Protein AF-A0A3C1IKU6-F1 (afdb_monomer_lite)

Structure (mmCIF, N/CA/C/O backbone):
data_AF-A0A3C1IKU6-F1
#
_entry.id   AF-A0A3C1IKU6-F1
#
loop_
_atom_site.group_PDB
_atom_site.id
_atom_site.type_symbol
_atom_site.label_atom_id
_atom_site.label_alt_id
_atom_site.label_comp_id
_atom_site.label_asym_id
_atom_site.label_entity_id
_atom_site.label_seq_id
_atom_site.pdbx_PDB_ins_code
_atom_site.Cartn_x
_atom_site.Cartn_y
_atom_site.Cartn_z
_atom_site.occupancy
_atom_site.B_iso_or_equiv
_atom_site.auth_seq_id
_atom_site.auth_comp_id
_atom_site.auth_asym_id
_atom_site.auth_atom_id
_atom_site.pdbx_PDB_model_num
ATOM 1 N N . MET A 1 1 ? -1.443 -47.682 -48.961 1.00 47.03 1 MET A N 1
ATOM 2 C CA . MET A 1 1 ? -2.136 -46.898 -47.909 1.00 47.03 1 MET A CA 1
ATOM 3 C C . MET A 1 1 ? -1.168 -46.362 -46.837 1.00 47.03 1 MET A C 1
ATOM 5 O O . MET A 1 1 ? -1.515 -46.346 -45.668 1.00 47.03 1 MET A O 1
ATOM 9 N N . ILE A 1 2 ? 0.042 -45.909 -47.203 1.00 47.69 2 ILE A N 1
ATOM 10 C CA . ILE A 1 2 ? 1.082 -45.496 -46.227 1.00 47.69 2 ILE A CA 1
ATOM 11 C C . ILE A 1 2 ? 1.336 -43.972 -46.282 1.00 47.69 2 ILE A C 1
ATOM 13 O O . ILE A 1 2 ? 1.577 -43.341 -45.258 1.00 47.69 2 ILE A O 1
ATOM 17 N N . PHE A 1 3 ? 1.159 -43.342 -47.450 1.00 42.34 3 PHE A N 1
ATOM 18 C CA . PHE A 1 3 ? 1.421 -41.908 -47.652 1.00 42.34 3 PHE A CA 1
ATOM 19 C C . PHE A 1 3 ? 0.377 -40.960 -47.031 1.00 42.34 3 PHE A C 1
ATOM 21 O O . PHE A 1 3 ? 0.705 -39.834 -46.670 1.00 42.34 3 PHE A O 1
ATOM 28 N N . THR A 1 4 ? -0.869 -41.402 -46.843 1.00 45.47 4 THR A N 1
ATOM 29 C CA . THR A 1 4 ? -1.921 -40.589 -46.202 1.00 45.47 4 THR A CA 1
ATOM 30 C C . THR A 1 4 ? -1.790 -40.540 -44.678 1.00 45.47 4 THR A C 1
ATOM 32 O O . THR A 1 4 ? -2.243 -39.579 -44.059 1.00 45.47 4 THR A O 1
ATOM 35 N N . PHE A 1 5 ? -1.148 -41.545 -44.074 1.00 48.03 5 PHE A N 1
ATOM 36 C CA . PHE A 1 5 ? -0.971 -41.649 -42.624 1.00 48.03 5 PHE A CA 1
ATOM 37 C C . PHE A 1 5 ? 0.144 -40.714 -42.130 1.00 48.03 5 PHE A C 1
ATOM 39 O O . PHE A 1 5 ? -0.047 -39.982 -41.164 1.00 48.03 5 PHE A O 1
ATOM 46 N N . SER A 1 6 ? 1.264 -40.649 -42.862 1.00 53.12 6 SER A N 1
ATOM 47 C CA . SER A 1 6 ? 2.382 -39.737 -42.568 1.00 53.12 6 SER A CA 1
ATOM 48 C C . SER A 1 6 ? 1.963 -38.260 -42.642 1.00 53.12 6 SER A C 1
ATOM 50 O O . SER A 1 6 ? 2.263 -37.491 -41.731 1.00 53.12 6 SER A O 1
ATOM 52 N N . ASN A 1 7 ? 1.172 -37.880 -43.653 1.00 55.62 7 ASN A N 1
ATOM 53 C CA . ASN A 1 7 ? 0.698 -36.502 -43.816 1.00 55.62 7 ASN A CA 1
ATOM 54 C C . ASN A 1 7 ? -0.250 -36.059 -42.680 1.00 55.62 7 ASN A C 1
ATOM 56 O O . ASN A 1 7 ? -0.134 -34.949 -42.165 1.00 55.62 7 ASN A O 1
ATOM 60 N N . ARG A 1 8 ? -1.139 -36.952 -42.213 1.00 56.47 8 ARG A N 1
ATOM 61 C CA . ARG A 1 8 ? -2.039 -36.671 -41.078 1.00 56.47 8 ARG A CA 1
ATOM 62 C C . ARG A 1 8 ? -1.312 -36.598 -39.734 1.00 56.47 8 ARG A C 1
ATOM 64 O O . ARG A 1 8 ? -1.703 -35.793 -38.891 1.00 56.47 8 ARG A O 1
ATOM 71 N N . ILE A 1 9 ? -0.257 -37.391 -39.531 1.00 59.34 9 ILE A N 1
ATOM 72 C CA . ILE A 1 9 ? 0.571 -37.326 -38.315 1.00 59.34 9 ILE A CA 1
ATOM 73 C C . ILE A 1 9 ? 1.353 -36.006 -38.281 1.00 59.34 9 ILE A C 1
ATOM 75 O O . ILE A 1 9 ? 1.332 -35.323 -37.261 1.00 59.34 9 ILE A O 1
ATOM 79 N N . HIS A 1 10 ? 1.952 -35.584 -39.401 1.00 59.56 10 HIS A N 1
ATOM 80 C CA . HIS A 1 10 ? 2.637 -34.290 -39.490 1.00 59.56 10 HIS A CA 1
ATOM 81 C C . HIS A 1 10 ? 1.696 -33.103 -39.248 1.00 59.56 10 HIS A C 1
ATOM 83 O O . HIS A 1 10 ? 2.042 -32.211 -38.476 1.00 59.56 10 HIS A O 1
ATOM 89 N N . GLN A 1 11 ? 0.493 -33.113 -39.835 1.00 61.34 11 GLN A N 1
ATOM 90 C CA . GLN A 1 11 ? -0.507 -32.065 -39.599 1.00 61.34 11 GLN A CA 1
ATOM 91 C C . GLN A 1 11 ? -0.963 -32.014 -38.133 1.00 61.34 11 GLN A C 1
ATOM 93 O O . GLN A 1 11 ? -1.036 -30.931 -37.562 1.00 61.34 11 GLN A O 1
ATOM 98 N N . SER A 1 12 ? -1.202 -33.170 -37.505 1.00 64.56 12 SER A N 1
ATOM 99 C CA . SER A 1 12 ? -1.638 -33.246 -36.101 1.00 64.56 12 SER A CA 1
ATOM 100 C C . SER A 1 12 ? -0.556 -32.755 -35.132 1.00 64.56 12 SER A C 1
ATOM 102 O O . SER A 1 12 ? -0.852 -32.021 -34.189 1.00 64.56 12 SER A O 1
ATOM 104 N N . VAL A 1 13 ? 0.711 -33.106 -35.386 1.00 69.94 13 VAL A N 1
ATOM 105 C CA . VAL A 1 13 ? 1.856 -32.649 -34.580 1.00 69.94 13 VAL A CA 1
ATOM 106 C C . VAL A 1 13 ? 2.042 -31.137 -34.701 1.00 69.94 13 VAL A C 1
ATOM 108 O O . VAL A 1 13 ? 2.228 -30.481 -33.681 1.00 69.94 13 VAL A O 1
ATOM 111 N N . LEU A 1 14 ? 1.922 -30.577 -35.912 1.00 65.44 14 LEU A N 1
ATOM 112 C CA . LEU A 1 14 ? 1.983 -29.131 -36.168 1.00 65.44 14 LEU A CA 1
ATOM 113 C C . LEU A 1 14 ? 0.875 -28.353 -35.449 1.00 65.44 14 LEU A C 1
ATOM 115 O O . LEU A 1 14 ? 1.126 -27.282 -34.902 1.00 65.44 14 LEU A O 1
ATOM 119 N N . THR A 1 15 ? -0.350 -28.885 -35.422 1.00 68.62 15 THR A N 1
ATOM 120 C CA . THR A 1 15 ? -1.457 -28.229 -34.711 1.00 68.62 15 THR A CA 1
ATOM 121 C C . THR A 1 15 ? -1.279 -28.267 -33.196 1.00 68.62 15 THR A C 1
ATOM 123 O O . THR A 1 15 ? -1.596 -27.292 -32.518 1.00 68.62 15 THR A O 1
ATOM 126 N N . LEU A 1 16 ? -0.739 -29.364 -32.656 1.00 68.56 16 LEU A N 1
ATOM 127 C CA . LEU A 1 16 ? -0.584 -29.543 -31.214 1.00 68.56 16 LEU A CA 1
ATOM 128 C C . LEU A 1 16 ? 0.549 -28.671 -30.653 1.00 68.56 16 LEU A C 1
ATOM 130 O O . LEU A 1 16 ? 0.390 -28.068 -29.594 1.00 68.56 16 LEU A O 1
ATOM 134 N N . THR A 1 17 ? 1.661 -28.542 -31.385 1.00 73.56 17 THR A N 1
ATOM 135 C CA . THR A 1 17 ? 2.755 -27.625 -31.026 1.00 73.56 17 THR A CA 1
ATOM 136 C C . THR A 1 17 ? 2.334 -26.163 -31.125 1.00 73.56 17 THR A C 1
ATOM 138 O O . THR A 1 17 ? 2.640 -25.391 -30.219 1.00 73.56 17 THR A O 1
ATOM 141 N N . ALA A 1 18 ? 1.576 -25.782 -32.158 1.00 71.19 18 ALA A N 1
ATOM 142 C CA . ALA A 1 18 ? 1.043 -24.425 -32.278 1.00 71.19 18 ALA A CA 1
ATOM 143 C C . ALA A 1 18 ? 0.100 -24.065 -31.115 1.00 71.19 18 ALA A C 1
ATOM 145 O O . ALA A 1 18 ? 0.191 -22.967 -30.565 1.00 71.19 18 ALA A O 1
ATOM 146 N N . PHE A 1 19 ? -0.761 -24.998 -30.696 1.00 72.75 19 PHE A N 1
ATOM 147 C CA . PHE A 1 19 ? -1.675 -24.794 -29.571 1.00 72.75 19 PHE A CA 1
ATOM 148 C C . PHE A 1 19 ? -0.927 -24.663 -28.234 1.00 72.75 19 PHE A C 1
ATOM 150 O O . PHE A 1 19 ? -1.197 -23.745 -27.461 1.00 72.75 19 PHE A O 1
ATOM 157 N N . LEU A 1 20 ? 0.077 -25.517 -27.996 1.00 69.75 20 LEU A N 1
ATOM 158 C CA . LEU A 1 20 ? 0.958 -25.434 -26.825 1.00 69.75 20 LEU A CA 1
ATOM 159 C C . LEU A 1 20 ? 1.701 -24.091 -26.753 1.00 69.75 20 LEU A C 1
ATOM 161 O O . LEU A 1 20 ? 1.698 -23.445 -25.706 1.00 69.75 20 LEU A O 1
ATOM 165 N N . CYS A 1 21 ? 2.269 -23.615 -27.863 1.00 69.94 21 CYS A N 1
ATOM 166 C CA . CYS A 1 21 ? 2.915 -22.302 -27.904 1.00 69.94 21 CYS A CA 1
ATOM 167 C C . CYS A 1 21 ? 1.933 -21.158 -27.621 1.00 69.94 21 CYS A C 1
ATOM 169 O O . CYS A 1 21 ? 2.279 -20.241 -26.881 1.00 69.94 21 CYS A O 1
ATOM 171 N N . PHE A 1 22 ? 0.704 -21.220 -28.143 1.00 64.69 22 PHE A N 1
ATOM 172 C CA . PHE A 1 22 ? -0.303 -20.181 -27.907 1.00 64.69 22 PHE A CA 1
ATOM 173 C C . PHE A 1 22 ? -0.692 -20.077 -26.425 1.00 64.69 22 PHE A C 1
ATOM 175 O O . PHE A 1 22 ? -0.832 -18.975 -25.899 1.00 64.69 22 PHE A O 1
ATOM 182 N N . THR A 1 23 ? -0.788 -21.211 -25.722 1.00 65.06 23 THR A N 1
ATOM 183 C CA . THR A 1 23 ? -1.074 -21.216 -24.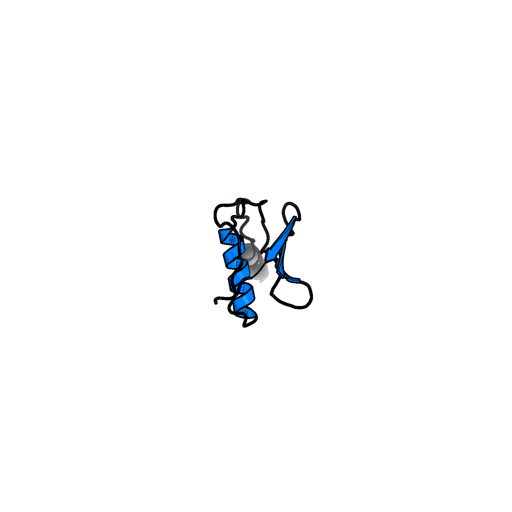277 1.00 65.06 23 THR A CA 1
ATOM 184 C C . THR A 1 23 ? 0.069 -20.657 -23.428 1.00 65.06 23 THR A C 1
ATOM 186 O O . THR A 1 23 ? -0.193 -20.021 -22.415 1.00 65.06 23 THR A O 1
ATOM 189 N N . LEU A 1 24 ? 1.328 -20.826 -23.846 1.00 61.31 24 LEU A N 1
ATOM 190 C CA . LEU A 1 24 ? 2.490 -20.332 -23.097 1.00 61.31 24 LEU A CA 1
ATOM 191 C C . LEU A 1 24 ? 2.667 -18.809 -23.199 1.00 61.31 24 LEU A C 1
ATOM 193 O O . LEU A 1 24 ? 3.154 -18.189 -22.258 1.00 61.31 24 LEU A O 1
ATOM 197 N N . ILE A 1 25 ? 2.242 -18.191 -24.305 1.00 60.81 25 ILE A N 1
ATOM 198 C CA . ILE A 1 25 ? 2.363 -16.735 -24.509 1.00 60.81 25 ILE A CA 1
ATOM 199 C C . ILE A 1 25 ? 1.359 -15.957 -23.637 1.00 60.81 25 ILE A C 1
ATOM 201 O O . ILE A 1 25 ? 1.605 -14.805 -23.295 1.00 60.81 25 ILE A O 1
ATOM 205 N N . ALA A 1 26 ? 0.254 -16.579 -23.212 1.00 60.50 26 ALA A N 1
ATOM 206 C CA . ALA A 1 26 ? -0.763 -15.917 -22.389 1.00 60.50 26 ALA A CA 1
ATOM 207 C C . ALA A 1 26 ? -0.302 -15.598 -20.950 1.00 60.50 26 ALA A C 1
ATOM 209 O O . ALA A 1 26 ? -0.947 -14.798 -20.277 1.00 60.50 26 ALA A O 1
ATOM 210 N N . PHE A 1 27 ? 0.803 -16.192 -20.484 1.00 59.19 27 PHE A N 1
ATOM 211 C CA . PHE A 1 27 ? 1.321 -16.022 -19.118 1.00 59.19 27 PHE A CA 1
ATOM 212 C C . PHE A 1 27 ? 2.574 -15.144 -19.043 1.00 59.19 27 PHE A C 1
ATOM 214 O O . PHE A 1 27 ? 3.302 -15.197 -18.053 1.00 59.19 27 PHE A O 1
ATOM 221 N N . THR A 1 28 ? 2.875 -14.351 -20.074 1.00 59.19 28 THR A N 1
ATOM 222 C CA . THR A 1 28 ? 3.975 -13.389 -19.966 1.00 59.19 28 THR A CA 1
ATOM 223 C C . THR A 1 28 ? 3.571 -12.278 -19.000 1.00 59.19 28 THR A C 1
ATOM 225 O O . THR A 1 28 ? 2.777 -11.402 -19.358 1.00 59.19 28 THR A O 1
ATOM 228 N N . ASP A 1 29 ? 4.116 -12.321 -17.784 1.00 60.06 29 ASP A N 1
ATOM 229 C CA . ASP A 1 29 ? 4.070 -11.207 -16.842 1.00 60.06 29 ASP A CA 1
ATOM 230 C C . ASP A 1 29 ? 4.549 -9.934 -17.551 1.00 60.06 29 ASP A C 1
ATOM 232 O O . ASP A 1 29 ? 5.600 -9.911 -18.201 1.00 60.06 29 ASP A O 1
ATOM 236 N N . GLN A 1 30 ? 3.737 -8.880 -17.486 1.00 60.66 30 GLN A N 1
ATOM 237 C CA . GLN A 1 30 ? 4.085 -7.588 -18.060 1.00 60.66 30 GLN A CA 1
ATOM 238 C C . GLN A 1 30 ? 5.297 -7.056 -17.292 1.00 60.66 30 GLN A C 1
ATOM 240 O O . GLN A 1 30 ? 5.171 -6.629 -16.146 1.00 60.66 30 GLN A O 1
ATOM 245 N N . VAL A 1 31 ? 6.478 -7.071 -17.917 1.00 58.03 31 VAL A N 1
ATOM 246 C CA . VAL A 1 31 ? 7.663 -6.394 -17.380 1.00 58.03 31 VAL A CA 1
ATOM 247 C C . VAL A 1 31 ? 7.408 -4.891 -17.472 1.00 58.03 31 VAL A C 1
ATOM 249 O O . VAL A 1 31 ? 7.748 -4.234 -18.455 1.00 58.03 31 VAL A O 1
ATOM 252 N N . HIS A 1 32 ? 6.741 -4.339 -16.461 1.00 59.22 32 HIS A N 1
ATOM 253 C CA . HIS A 1 32 ? 6.638 -2.901 -16.298 1.00 59.22 32 HIS A CA 1
ATOM 254 C C . HIS A 1 32 ? 8.017 -2.355 -15.945 1.00 59.22 32 HIS A C 1
ATOM 256 O O . HIS A 1 32 ? 8.685 -2.838 -15.034 1.00 59.22 32 HIS A O 1
ATOM 262 N N . ALA A 1 33 ? 8.452 -1.328 -16.676 1.00 61.00 33 ALA A N 1
ATOM 263 C CA . ALA A 1 33 ? 9.633 -0.575 -16.298 1.00 61.00 33 ALA A CA 1
ATOM 264 C C . ALA A 1 33 ? 9.444 -0.060 -14.863 1.00 61.00 33 ALA A C 1
ATOM 266 O O . ALA A 1 33 ? 8.491 0.673 -14.597 1.00 61.00 33 ALA A O 1
ATOM 267 N N . SER A 1 34 ? 10.357 -0.461 -13.974 1.00 66.75 34 SER A N 1
ATOM 268 C CA . SER A 1 34 ? 10.458 -0.094 -12.558 1.00 66.75 34 SER A CA 1
ATOM 269 C C . SER A 1 34 ? 10.264 1.418 -12.343 1.00 66.75 34 SER A C 1
ATOM 271 O O . SER A 1 34 ? 11.224 2.199 -12.319 1.00 66.75 34 SER A O 1
ATOM 273 N N . ARG A 1 35 ? 9.014 1.872 -12.192 1.00 79.81 35 ARG A N 1
ATOM 274 C CA . ARG A 1 35 ? 8.693 3.266 -11.871 1.00 79.81 35 ARG A CA 1
ATOM 275 C C . ARG A 1 35 ? 8.921 3.479 -10.379 1.00 79.81 35 ARG A C 1
ATOM 277 O O . ARG A 1 35 ? 8.572 2.636 -9.559 1.00 79.81 35 ARG A O 1
ATOM 284 N N . ALA A 1 36 ? 9.468 4.637 -10.012 1.00 84.81 36 ALA A N 1
ATOM 285 C CA . ALA A 1 36 ? 9.524 5.034 -8.610 1.00 84.81 36 ALA A CA 1
ATOM 286 C C . ALA A 1 36 ? 8.109 5.042 -8.002 1.00 84.81 36 ALA A C 1
ATOM 288 O O . ALA A 1 36 ? 7.201 5.673 -8.553 1.00 84.81 36 ALA A O 1
ATOM 289 N N . ILE A 1 37 ? 7.951 4.369 -6.863 1.00 94.12 37 ILE A N 1
ATOM 290 C CA . ILE A 1 37 ? 6.704 4.334 -6.099 1.00 94.12 37 ILE A CA 1
ATOM 291 C C . ILE A 1 37 ? 6.515 5.679 -5.395 1.00 94.12 37 ILE A C 1
ATOM 293 O O . ILE A 1 37 ? 7.450 6.237 -4.814 1.00 94.12 37 ILE A O 1
ATOM 297 N N . THR A 1 38 ? 5.308 6.226 -5.453 1.00 96.56 38 THR A N 1
ATOM 298 C CA . THR A 1 38 ? 4.944 7.471 -4.769 1.00 96.56 38 THR A CA 1
ATOM 299 C C . THR A 1 38 ? 4.208 7.195 -3.464 1.00 96.56 38 THR A C 1
ATOM 301 O O . THR A 1 38 ? 3.659 6.116 -3.249 1.00 96.56 38 THR A O 1
ATOM 304 N N . GLY A 1 39 ? 4.156 8.188 -2.578 1.00 97.25 39 GLY A N 1
ATOM 305 C CA . GLY A 1 39 ? 3.341 8.101 -1.371 1.00 97.25 39 GLY A CA 1
ATOM 306 C C . GLY A 1 39 ? 1.857 7.898 -1.676 1.00 97.25 39 GLY A C 1
ATOM 307 O O . GLY A 1 39 ? 1.175 7.278 -0.873 1.00 97.25 39 GLY A O 1
ATOM 308 N N . ALA A 1 40 ? 1.370 8.367 -2.830 1.00 97.31 40 ALA A N 1
ATOM 309 C CA . ALA A 1 40 ? 0.001 8.125 -3.279 1.00 97.31 40 ALA A CA 1
ATOM 310 C C . ALA A 1 40 ? -0.225 6.651 -3.652 1.00 97.31 40 ALA A C 1
ATOM 312 O O . ALA A 1 40 ? -1.222 6.070 -3.238 1.00 97.31 40 ALA A O 1
ATOM 313 N N . ASP A 1 41 ? 0.730 6.026 -4.349 1.00 96.62 41 ASP A N 1
ATOM 314 C CA . ASP A 1 41 ? 0.669 4.594 -4.679 1.00 96.62 41 ASP A CA 1
ATOM 315 C C . ASP A 1 41 ? 0.610 3.743 -3.396 1.00 96.62 41 ASP A C 1
ATOM 317 O O . ASP A 1 41 ? -0.230 2.855 -3.261 1.00 96.62 41 ASP A O 1
ATOM 321 N N . ILE A 1 42 ? 1.454 4.076 -2.410 1.00 97.50 42 ILE A N 1
ATOM 322 C CA . ILE A 1 42 ? 1.456 3.422 -1.092 1.00 97.50 42 ILE A CA 1
ATOM 323 C C . ILE A 1 42 ? 0.147 3.684 -0.345 1.00 97.50 42 ILE A C 1
ATOM 325 O O . ILE A 1 42 ? -0.394 2.772 0.277 1.00 97.50 42 ILE A O 1
ATOM 329 N N . ALA A 1 43 ? -0.363 4.919 -0.386 1.00 97.81 43 ALA A N 1
ATOM 330 C CA . ALA A 1 43 ? -1.603 5.271 0.291 1.00 97.81 43 ALA A CA 1
ATOM 331 C C . ALA A 1 43 ? -2.781 4.447 -0.230 1.00 97.81 43 ALA A C 1
ATOM 333 O O . ALA A 1 43 ? -3.520 3.878 0.569 1.00 97.81 43 ALA A O 1
ATOM 334 N N . ASN A 1 44 ? -2.896 4.327 -1.552 1.00 97.38 44 ASN A N 1
ATOM 335 C CA . ASN A 1 44 ? -3.945 3.552 -2.202 1.00 97.38 44 ASN A CA 1
ATOM 336 C C . ASN A 1 44 ? -3.865 2.066 -1.833 1.00 97.38 44 ASN A C 1
ATOM 338 O O . ASN A 1 44 ? -4.884 1.477 -1.493 1.00 97.38 44 ASN A O 1
ATOM 342 N N . ALA A 1 45 ? -2.663 1.477 -1.837 1.00 97.69 45 ALA A N 1
ATOM 343 C CA . ALA A 1 45 ? -2.475 0.078 -1.448 1.00 97.69 45 ALA A CA 1
ATOM 344 C C . ALA A 1 45 ? -2.881 -0.179 0.015 1.00 97.69 45 ALA A C 1
ATOM 346 O O . ALA A 1 45 ? -3.517 -1.189 0.320 1.00 97.69 45 ALA A O 1
ATOM 347 N N . ILE A 1 46 ? -2.547 0.747 0.922 1.00 97.75 46 ILE A N 1
ATOM 348 C CA . ILE A 1 46 ? -2.948 0.653 2.330 1.00 97.75 46 ILE A CA 1
ATOM 349 C C . ILE A 1 46 ? -4.467 0.775 2.467 1.00 97.75 46 ILE A C 1
ATOM 351 O O . ILE A 1 46 ? -5.056 -0.085 3.107 1.00 97.75 46 ILE A O 1
ATOM 355 N N . VAL A 1 47 ? -5.097 1.794 1.870 1.00 97.69 47 VAL A N 1
ATOM 356 C CA . VAL A 1 47 ? -6.559 1.992 1.948 1.00 97.69 47 VAL A CA 1
ATOM 357 C C . VAL A 1 47 ? -7.295 0.769 1.413 1.00 97.69 47 VAL A C 1
ATOM 359 O O . VAL A 1 47 ? -8.137 0.223 2.108 1.00 97.69 47 VAL A O 1
ATOM 362 N N . GLN A 1 48 ? -6.897 0.260 0.245 1.00 97.81 48 GLN A N 1
ATOM 363 C CA . GLN A 1 48 ? -7.506 -0.938 -0.328 1.00 97.81 48 GLN A CA 1
ATOM 364 C C . GLN A 1 48 ? -7.391 -2.154 0.601 1.00 97.81 48 GLN A C 1
ATOM 366 O O . GLN A 1 48 ? -8.330 -2.936 0.704 1.00 97.81 48 GLN A O 1
ATOM 371 N N . THR A 1 49 ? -6.253 -2.322 1.280 1.00 97.94 49 THR A N 1
ATOM 372 C CA . THR A 1 49 ? -6.080 -3.419 2.243 1.00 97.94 49 THR A CA 1
ATOM 373 C C . THR A 1 49 ? -6.962 -3.218 3.475 1.00 97.94 49 THR A C 1
ATOM 375 O O . THR A 1 49 ? -7.596 -4.163 3.922 1.00 97.94 49 THR A O 1
ATOM 378 N N . LEU A 1 50 ? -7.027 -1.998 4.011 1.00 96.69 50 LEU A N 1
ATOM 379 C CA . LEU A 1 50 ? -7.851 -1.679 5.178 1.00 96.69 50 LEU A CA 1
ATOM 380 C C . LEU A 1 50 ? -9.344 -1.885 4.889 1.00 96.69 50 LEU A C 1
ATOM 382 O O . LEU A 1 50 ? -10.024 -2.524 5.686 1.00 96.69 50 LEU A O 1
ATOM 386 N N . ASP A 1 51 ? -9.822 -1.463 3.718 1.00 96.75 51 ASP A N 1
AT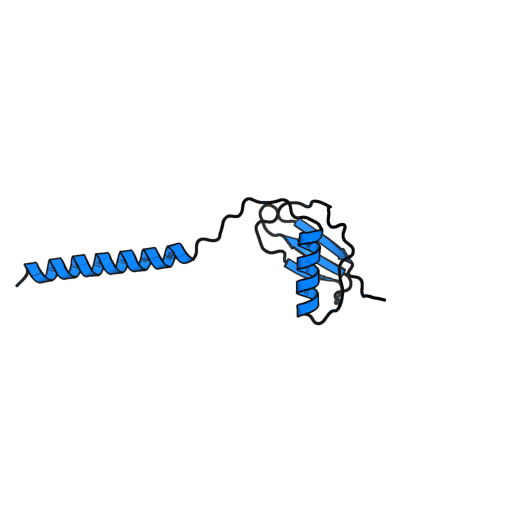OM 387 C CA . ASP A 1 51 ? -11.211 -1.668 3.294 1.00 96.75 51 ASP A CA 1
ATOM 388 C C . ASP A 1 51 ? -11.572 -3.163 3.225 1.00 96.75 51 ASP A C 1
ATOM 390 O O . ASP A 1 51 ? -12.649 -3.569 3.664 1.00 96.75 51 ASP A O 1
ATOM 394 N N . LEU A 1 52 ? -10.662 -4.005 2.712 1.00 97.25 52 LEU A N 1
ATOM 395 C CA . LEU A 1 52 ? -10.848 -5.463 2.661 1.00 97.25 52 LEU A CA 1
ATOM 396 C C . LEU A 1 52 ? -10.917 -6.102 4.055 1.00 97.25 52 LEU A C 1
ATOM 398 O O . LEU A 1 52 ? -11.573 -7.127 4.230 1.00 97.25 52 LEU A O 1
ATOM 402 N N . GLU A 1 53 ? -10.263 -5.488 5.034 1.00 96.81 53 GLU A N 1
ATOM 403 C CA . GLU A 1 53 ? -10.219 -5.926 6.431 1.00 96.81 53 GLU A CA 1
ATOM 404 C C . GLU A 1 53 ? -11.345 -5.301 7.276 1.00 96.81 53 GLU A C 1
ATOM 406 O O . GLU A 1 53 ? -11.454 -5.577 8.470 1.00 96.81 53 GLU A O 1
ATOM 411 N N . GLY A 1 54 ? -12.213 -4.483 6.665 1.00 96.50 54 GLY A N 1
ATOM 412 C CA . GLY A 1 54 ? -13.325 -3.810 7.341 1.00 96.50 54 GLY A CA 1
ATOM 413 C C . GLY A 1 54 ? -12.905 -2.609 8.194 1.00 96.50 54 GLY A C 1
ATOM 414 O O . GLY A 1 54 ? -13.635 -2.220 9.105 1.00 96.50 54 GLY A O 1
ATOM 415 N N . GLU A 1 55 ? -11.736 -2.030 7.922 1.00 95.12 55 GLU A N 1
ATOM 416 C CA . GLU A 1 55 ? -11.185 -0.880 8.634 1.00 95.12 55 GLU A CA 1
ATOM 417 C C . GLU A 1 55 ? -11.390 0.411 7.832 1.00 95.12 55 GLU A C 1
ATOM 419 O O . GLU A 1 55 ? -10.759 0.628 6.801 1.00 95.12 55 GLU A O 1
ATOM 424 N N . GLU A 1 56 ? -12.208 1.331 8.343 1.00 94.25 56 GLU A N 1
ATOM 425 C CA . GLU A 1 56 ? -12.402 2.659 7.742 1.00 94.25 56 GLU A CA 1
ATOM 426 C C . GLU A 1 56 ? -11.275 3.625 8.155 1.00 94.25 56 GLU A C 1
ATOM 428 O O . GLU A 1 56 ? -11.459 4.536 8.966 1.00 94.25 56 GLU A O 1
ATOM 433 N N . ALA A 1 57 ? -10.067 3.409 7.632 1.00 94.06 57 ALA A N 1
ATOM 434 C CA . ALA A 1 57 ? -8.898 4.223 7.955 1.00 94.06 57 ALA A CA 1
ATOM 435 C C . ALA A 1 57 ? -8.005 4.505 6.742 1.00 94.06 57 ALA A C 1
ATOM 437 O O . ALA A 1 57 ? -8.027 3.814 5.729 1.00 94.06 57 ALA A O 1
ATOM 438 N N . GLY A 1 58 ? -7.169 5.538 6.865 1.00 94.00 58 GLY A N 1
ATOM 439 C CA . GLY A 1 58 ? -6.204 5.922 5.837 1.00 94.00 58 GLY A CA 1
ATOM 440 C C . GLY A 1 58 ? -4.814 6.200 6.411 1.00 94.00 58 GLY A C 1
ATOM 441 O O . GLY A 1 58 ? -4.671 6.558 7.581 1.00 94.00 58 GLY A O 1
ATOM 442 N N . PRO A 1 59 ? -3.741 6.054 5.621 1.00 95.81 59 PRO A N 1
ATOM 443 C CA . PRO A 1 59 ? -2.395 6.347 6.088 1.00 95.81 59 PRO A CA 1
ATOM 444 C C . PRO A 1 59 ? -2.106 7.848 6.120 1.00 95.81 59 PRO A C 1
ATOM 446 O O . PRO A 1 59 ? -2.473 8.596 5.216 1.00 95.81 59 PRO A O 1
ATOM 449 N N . LYS A 1 60 ? -1.301 8.282 7.095 1.00 91.38 60 LYS A N 1
ATOM 450 C CA . LYS A 1 60 ? -0.676 9.613 7.059 1.00 91.38 60 LYS A CA 1
ATOM 451 C C . LYS A 1 60 ? 0.666 9.552 6.331 1.00 91.38 60 LYS A C 1
ATOM 453 O O . LYS A 1 60 ? 1.715 9.362 6.948 1.00 91.38 60 LYS A O 1
ATOM 458 N N . ILE A 1 61 ? 0.633 9.728 5.013 1.00 94.69 61 ILE A N 1
ATOM 459 C CA . ILE A 1 61 ? 1.810 9.711 4.136 1.00 94.69 61 ILE A CA 1
ATOM 460 C C . ILE A 1 61 ? 1.737 10.854 3.116 1.00 94.69 61 ILE A C 1
ATOM 462 O O . ILE A 1 61 ? 0.668 11.198 2.621 1.00 94.69 61 ILE A O 1
ATOM 466 N N . LEU A 1 62 ? 2.877 11.478 2.811 1.00 96.44 62 LEU A N 1
ATOM 467 C CA . LEU A 1 62 ? 2.932 12.551 1.817 1.00 96.44 62 LEU A CA 1
ATOM 468 C C . LEU A 1 62 ? 2.858 11.959 0.405 1.00 96.44 62 LEU A C 1
ATOM 470 O O . LEU A 1 62 ? 3.807 11.308 -0.029 1.00 96.44 62 LEU A O 1
ATOM 474 N N . GLY A 1 63 ? 1.775 12.237 -0.325 1.00 96.62 63 GLY A N 1
ATOM 475 C CA . GLY A 1 63 ? 1.510 11.638 -1.639 1.00 96.62 63 GLY A CA 1
ATOM 476 C C . GLY A 1 63 ? 2.614 11.852 -2.683 1.00 96.62 63 GLY A C 1
ATOM 477 O O . GLY A 1 63 ? 2.912 10.958 -3.469 1.00 96.62 63 GLY A O 1
ATOM 478 N N . THR A 1 64 ? 3.281 13.007 -2.655 1.00 96.44 64 THR A N 1
ATOM 479 C CA . THR A 1 64 ? 4.337 13.376 -3.615 1.00 96.44 64 THR A CA 1
ATOM 480 C C . THR A 1 64 ? 5.715 12.812 -3.274 1.00 96.44 64 THR A C 1
ATOM 482 O O . THR A 1 64 ? 6.638 12.909 -4.089 1.00 96.44 64 THR A O 1
ATOM 485 N N . LYS A 1 65 ? 5.889 12.223 -2.083 1.00 96.12 65 LYS A N 1
ATOM 486 C CA . LYS A 1 65 ? 7.164 11.625 -1.688 1.00 96.12 65 LYS A CA 1
ATOM 487 C C . LYS A 1 65 ? 7.455 10.417 -2.571 1.00 96.12 65 LYS A C 1
ATOM 489 O O . LYS A 1 65 ? 6.599 9.557 -2.746 1.00 96.12 65 LYS A O 1
ATOM 494 N N . LYS A 1 66 ? 8.672 10.351 -3.106 1.00 95.31 66 LYS A N 1
ATOM 495 C CA . LYS A 1 66 ? 9.158 9.197 -3.866 1.00 95.31 66 LYS A CA 1
ATOM 496 C C . LYS A 1 66 ? 9.840 8.201 -2.934 1.00 95.31 66 LYS A C 1
ATOM 498 O O . LYS A 1 66 ? 10.542 8.597 -2.001 1.00 95.31 66 LYS A O 1
ATOM 503 N N . TYR A 1 67 ? 9.636 6.927 -3.220 1.00 94.44 67 TYR A N 1
ATOM 504 C CA . TYR A 1 67 ? 10.234 5.781 -2.555 1.00 94.44 67 TYR A CA 1
ATOM 505 C C . TYR A 1 67 ? 11.050 4.969 -3.561 1.00 94.44 67 TYR A C 1
ATOM 507 O O . TYR A 1 67 ? 11.069 5.272 -4.759 1.00 94.44 67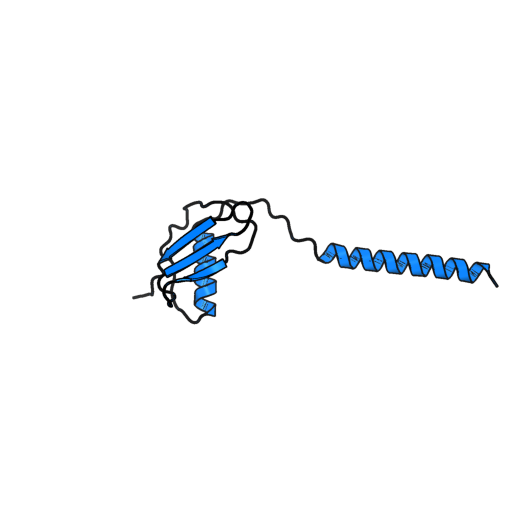 TYR A O 1
ATOM 515 N N . PHE A 1 68 ? 11.750 3.953 -3.058 1.00 93.75 68 PHE A N 1
ATOM 516 C CA . PHE A 1 68 ? 12.424 2.993 -3.919 1.00 93.75 68 PHE A CA 1
ATOM 517 C C . PHE A 1 68 ? 11.412 2.340 -4.871 1.00 93.75 68 PHE A C 1
ATOM 519 O O . PHE A 1 68 ? 10.243 2.178 -4.504 1.00 93.75 68 PHE A O 1
ATOM 526 N N . PRO A 1 69 ? 11.829 1.996 -6.097 1.00 93.50 69 PRO A N 1
ATOM 527 C CA . PRO A 1 69 ? 10.957 1.277 -7.009 1.00 93.50 69 PRO A CA 1
ATOM 528 C C . PRO A 1 69 ? 10.492 -0.064 -6.436 1.00 93.50 69 PRO A C 1
ATOM 530 O O . PRO A 1 69 ? 11.125 -0.620 -5.531 1.00 93.50 69 PRO A O 1
ATOM 533 N N . CYS A 1 70 ? 9.379 -0.563 -6.964 1.00 92.81 70 CYS A N 1
ATOM 534 C CA . CYS A 1 70 ? 8.852 -1.872 -6.623 1.00 92.81 70 CYS A CA 1
ATOM 535 C C . CYS A 1 70 ? 8.252 -2.531 -7.862 1.00 92.81 70 CYS A C 1
ATOM 537 O O . CYS A 1 70 ? 7.330 -1.978 -8.460 1.00 92.81 70 CYS A O 1
ATOM 539 N N . ASP A 1 71 ? 8.776 -3.703 -8.209 1.00 91.44 71 ASP A N 1
ATOM 540 C CA . ASP A 1 71 ? 8.382 -4.466 -9.402 1.00 91.44 71 ASP A CA 1
ATOM 541 C C . ASP A 1 71 ? 7.399 -5.594 -9.063 1.00 91.44 71 ASP A C 1
ATOM 543 O O . ASP A 1 71 ? 6.906 -6.293 -9.942 1.00 91.44 71 ASP A O 1
ATOM 547 N N . ALA A 1 72 ? 7.117 -5.774 -7.774 1.00 90.31 72 ALA A N 1
ATOM 548 C CA . ALA A 1 72 ? 6.127 -6.703 -7.256 1.00 90.31 72 ALA A CA 1
ATOM 549 C C . ALA A 1 72 ? 4.969 -5.929 -6.600 1.00 90.31 72 ALA A C 1
ATOM 551 O O . ALA A 1 72 ? 5.135 -4.763 -6.232 1.00 90.31 72 ALA A O 1
ATOM 552 N N . PRO A 1 73 ? 3.799 -6.558 -6.401 1.00 92.81 73 PRO A N 1
ATOM 553 C CA . PRO A 1 73 ? 2.751 -5.985 -5.567 1.00 92.81 73 PRO A CA 1
ATOM 554 C C . PRO A 1 73 ? 3.273 -5.646 -4.163 1.00 92.81 73 PRO A C 1
ATOM 556 O O . PRO A 1 73 ? 4.055 -6.403 -3.582 1.00 92.81 73 PRO A O 1
ATOM 559 N N . LEU A 1 74 ? 2.834 -4.509 -3.613 1.00 96.50 74 LEU A N 1
ATOM 560 C CA . LEU A 1 74 ? 3.155 -4.138 -2.236 1.00 96.50 74 LEU A CA 1
ATOM 561 C C . LEU A 1 74 ? 2.423 -5.073 -1.274 1.00 96.50 74 LEU A C 1
ATOM 563 O O . LEU A 1 74 ? 1.208 -5.230 -1.358 1.00 96.50 74 LEU A O 1
ATOM 567 N N . GLU A 1 75 ? 3.155 -5.648 -0.329 1.00 97.50 75 GLU A N 1
ATOM 568 C CA . GLU A 1 75 ? 2.571 -6.437 0.750 1.00 97.50 75 GLU A CA 1
ATOM 569 C C . GLU A 1 75 ? 2.295 -5.516 1.946 1.00 97.50 75 GLU A C 1
ATOM 571 O O . GLU A 1 75 ? 3.198 -4.834 2.442 1.00 97.50 75 GLU A O 1
ATOM 576 N N . ILE A 1 76 ? 1.041 -5.489 2.402 1.00 97.88 76 ILE A N 1
ATOM 577 C CA . ILE A 1 76 ? 0.574 -4.646 3.505 1.00 97.88 76 ILE A CA 1
ATOM 578 C C . ILE A 1 76 ? 0.205 -5.546 4.684 1.00 97.88 76 ILE A C 1
ATOM 580 O O . ILE A 1 76 ? -0.671 -6.397 4.573 1.00 97.88 76 ILE A O 1
A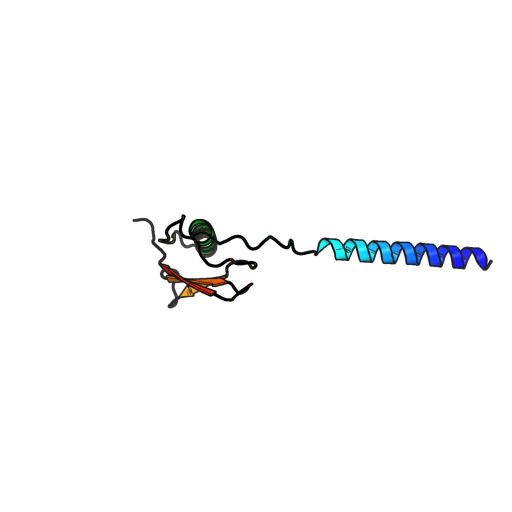TOM 584 N N . LEU A 1 77 ? 0.880 -5.363 5.818 1.00 97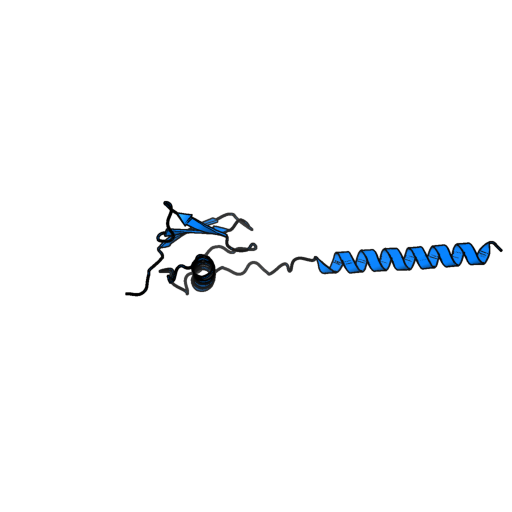.88 77 LEU A N 1
ATOM 585 C CA . LEU A 1 77 ? 0.701 -6.196 7.009 1.00 97.88 77 LEU A CA 1
ATOM 586 C C . LEU A 1 77 ? 0.402 -5.340 8.243 1.00 97.88 77 LEU A C 1
ATOM 588 O O . LEU A 1 77 ? 1.034 -4.288 8.416 1.00 97.88 77 LEU A O 1
ATOM 592 N N . PRO A 1 78 ? -0.468 -5.799 9.158 1.00 97.50 78 PRO A N 1
ATOM 593 C CA . PRO A 1 78 ? -0.665 -5.130 10.431 1.00 97.50 78 PRO A CA 1
ATOM 594 C C . PRO A 1 78 ? 0.573 -5.293 11.318 1.00 97.50 78 PRO A C 1
ATOM 596 O O . PRO A 1 78 ? 1.346 -6.251 11.217 1.00 97.50 78 PRO A O 1
ATOM 599 N N . MET A 1 79 ? 0.762 -4.355 12.239 1.00 97.12 79 MET A N 1
ATOM 600 C CA . MET A 1 79 ? 1.784 -4.438 13.276 1.00 97.12 79 MET A CA 1
ATOM 601 C C . MET A 1 79 ? 1.144 -4.382 14.657 1.00 97.12 79 MET A C 1
ATOM 603 O O . MET A 1 79 ? 0.159 -3.688 14.888 1.00 97.12 79 MET A O 1
ATOM 607 N N . PHE A 1 80 ? 1.751 -5.091 15.611 1.00 94.44 80 PHE A N 1
ATOM 608 C CA . PHE A 1 80 ? 1.321 -5.077 17.014 1.00 94.44 80 PHE A CA 1
ATOM 609 C C . PHE A 1 80 ? -0.135 -5.539 17.222 1.00 94.44 80 PHE A C 1
ATOM 611 O O . PHE A 1 80 ? -0.818 -5.047 18.114 1.00 94.44 80 PHE A O 1
ATOM 618 N N . GLY A 1 81 ? -0.617 -6.464 16.384 1.00 94.31 81 GLY A N 1
ATOM 619 C CA . GLY A 1 81 ? -1.961 -7.041 16.505 1.00 94.31 81 GLY A CA 1
ATOM 620 C C . GLY A 1 81 ? -3.107 -6.089 16.149 1.00 94.31 81 GLY A C 1
ATOM 621 O O . GLY A 1 81 ? -4.239 -6.354 16.531 1.00 94.31 81 GLY A O 1
ATOM 622 N N . SER A 1 82 ? -2.834 -4.975 15.459 1.00 94.94 82 SER A N 1
ATOM 623 C CA . SER A 1 82 ? -3.870 -4.046 14.989 1.00 94.94 82 SER A CA 1
ATOM 624 C C . SER A 1 82 ? -3.465 -3.354 13.687 1.00 94.94 82 SER A C 1
ATOM 626 O O . SER A 1 82 ? -2.288 -3.320 13.326 1.00 94.94 82 SER A O 1
ATOM 628 N N . TRP A 1 83 ? -4.427 -2.711 13.029 1.00 96.25 83 TRP A N 1
ATOM 629 C CA . TRP A 1 83 ? -4.208 -1.933 11.806 1.00 96.25 83 TRP A CA 1
ATOM 630 C C . TRP A 1 83 ? -3.729 -0.492 12.048 1.00 96.25 83 TRP A C 1
ATOM 632 O O . TRP A 1 83 ? -3.463 0.255 11.110 1.00 96.25 83 TRP A O 1
ATOM 642 N N . LYS A 1 84 ? -3.521 -0.088 13.312 1.00 95.12 84 LYS A N 1
ATOM 643 C CA . LYS A 1 84 ? -3.055 1.270 13.673 1.00 95.12 84 LYS A CA 1
ATOM 644 C C . LYS A 1 84 ? -1.671 1.598 13.118 1.00 95.12 84 LYS A C 1
ATOM 646 O O . LYS A 1 84 ? -1.320 2.762 12.916 1.00 95.12 84 LYS A O 1
ATOM 651 N N . THR A 1 85 ? -0.846 0.576 12.933 1.00 96.75 85 THR A N 1
ATOM 652 C CA . THR A 1 85 ? 0.464 0.678 12.297 1.00 96.75 85 THR A CA 1
ATOM 653 C C . THR A 1 85 ? 0.561 -0.424 11.264 1.00 96.75 85 THR A C 1
ATOM 655 O O . THR A 1 85 ? 0.379 -1.590 11.599 1.00 96.75 85 THR A O 1
ATOM 658 N N . VAL A 1 86 ? 0.876 -0.050 10.031 1.00 97.62 86 VAL A N 1
ATOM 659 C CA . VAL A 1 86 ? 1.024 -0.981 8.919 1.00 97.62 86 VAL A CA 1
ATOM 660 C C . VAL A 1 86 ? 2.472 -1.028 8.466 1.00 97.62 86 VAL A C 1
ATOM 662 O O . VAL A 1 86 ? 3.185 -0.017 8.446 1.00 97.62 86 VAL A O 1
ATOM 665 N N . ARG A 1 87 ? 2.918 -2.225 8.106 1.00 98.31 87 ARG A N 1
ATOM 666 C CA . ARG A 1 87 ? 4.175 -2.453 7.410 1.00 98.31 87 ARG A CA 1
ATOM 667 C C . ARG A 1 87 ? 3.871 -2.630 5.932 1.00 98.31 87 ARG A C 1
ATOM 669 O O . ARG A 1 87 ? 3.087 -3.496 5.571 1.00 98.31 87 ARG A O 1
ATOM 676 N N . VAL A 1 88 ? 4.536 -1.835 5.109 1.00 98.06 88 VAL A N 1
ATOM 677 C CA . VAL A 1 88 ? 4.547 -1.961 3.655 1.00 98.06 88 VAL A CA 1
ATOM 678 C C . VAL A 1 88 ? 5.861 -2.607 3.254 1.00 98.06 88 VAL A C 1
ATOM 680 O O . VAL A 1 88 ? 6.923 -2.058 3.558 1.00 98.06 88 VAL A O 1
ATOM 683 N N . ASN A 1 89 ? 5.794 -3.752 2.590 1.00 97.62 89 ASN A N 1
ATOM 684 C CA . ASN A 1 89 ? 6.951 -4.467 2.076 1.00 97.62 89 ASN A CA 1
ATOM 685 C C . ASN A 1 89 ? 6.940 -4.467 0.551 1.00 97.62 89 ASN A C 1
ATOM 687 O O . ASN A 1 89 ? 5.898 -4.571 -0.093 1.00 97.62 89 ASN A O 1
ATOM 691 N N . CYS A 1 90 ? 8.139 -4.422 -0.009 1.00 95.88 90 CYS A N 1
ATOM 692 C CA . CYS A 1 90 ? 8.397 -4.736 -1.397 1.00 95.88 90 CYS A CA 1
ATOM 693 C C . CYS A 1 90 ? 9.539 -5.749 -1.469 1.00 95.88 90 CYS A C 1
ATOM 695 O O . CYS A 1 90 ? 10.535 -5.600 -0.758 1.00 95.88 90 CYS A O 1
ATOM 697 N N . VAL A 1 91 ? 9.408 -6.765 -2.325 1.00 95.56 91 VAL A N 1
ATOM 698 C CA . VAL A 1 91 ? 10.376 -7.873 -2.438 1.00 95.56 91 VAL A CA 1
ATOM 699 C C . VAL A 1 91 ? 11.314 -7.766 -3.644 1.00 95.56 91 VAL A C 1
ATOM 701 O O . VAL A 1 91 ? 12.311 -8.477 -3.694 1.00 95.56 91 VAL A O 1
ATOM 704 N N . SER A 1 92 ? 11.019 -6.891 -4.608 1.00 91.88 92 SER A N 1
ATOM 705 C CA . SER A 1 92 ? 11.743 -6.774 -5.882 1.00 91.88 92 SER A CA 1
ATOM 706 C C . SER A 1 92 ? 11.687 -5.331 -6.401 1.00 91.88 92 SER A C 1
ATOM 708 O O . SER A 1 92 ? 10.637 -4.710 -6.253 1.00 91.88 92 SER A O 1
ATOM 710 N N . PRO A 1 93 ? 12.744 -4.770 -7.017 1.00 89.75 93 PRO A N 1
ATOM 711 C CA . PRO A 1 93 ? 14.008 -5.424 -7.381 1.00 89.75 93 PRO A CA 1
ATOM 712 C C . PRO A 1 93 ? 15.010 -5.504 -6.224 1.00 89.75 93 PRO A C 1
ATOM 714 O O . PRO A 1 93 ? 15.824 -6.420 -6.161 1.00 89.75 93 PRO A O 1
ATOM 717 N N . ILE A 1 94 ? 14.936 -4.562 -5.283 1.00 91.19 94 ILE A N 1
ATOM 718 C CA . ILE A 1 94 ? 15.716 -4.565 -4.044 1.00 91.19 94 ILE A CA 1
ATOM 719 C C . ILE A 1 94 ? 14.713 -4.560 -2.893 1.00 91.19 94 ILE A C 1
ATOM 721 O O . ILE A 1 94 ? 13.918 -3.622 -2.818 1.00 91.19 94 ILE A O 1
ATOM 725 N N . PRO A 1 95 ? 14.734 -5.557 -1.993 1.00 94.56 95 PRO A N 1
ATOM 726 C CA . PRO A 1 95 ? 13.786 -5.614 -0.895 1.00 94.56 95 PRO A CA 1
ATOM 727 C C . PRO A 1 95 ? 13.850 -4.377 0.002 1.00 94.56 95 PRO A C 1
ATOM 729 O O . PRO A 1 95 ? 14.924 -3.972 0.457 1.00 94.56 95 PRO A O 1
ATOM 732 N N . TRP A 1 96 ? 12.691 -3.805 0.312 1.00 96.25 96 TRP A N 1
ATOM 733 C CA . TRP A 1 96 ? 12.575 -2.687 1.242 1.00 96.25 96 TRP A CA 1
ATOM 734 C C . TRP A 1 96 ? 11.295 -2.771 2.069 1.00 96.25 96 TRP A C 1
ATOM 736 O O . TRP A 1 96 ? 10.332 -3.450 1.716 1.00 96.25 96 TRP A O 1
ATOM 746 N N . LYS A 1 97 ? 11.304 -2.068 3.206 1.00 97.50 97 LYS A N 1
ATOM 747 C CA . LYS A 1 97 ? 10.160 -1.968 4.115 1.00 97.50 97 LYS A CA 1
ATOM 748 C C . LYS A 1 97 ? 9.931 -0.533 4.564 1.00 97.50 97 LYS A C 1
ATOM 750 O O . LYS A 1 97 ? 10.884 0.209 4.804 1.00 97.50 97 LYS A O 1
ATOM 755 N N . LEU A 1 98 ? 8.668 -0.172 4.735 1.00 97.50 98 LEU A N 1
ATOM 756 C CA . LEU A 1 98 ? 8.225 1.114 5.250 1.00 97.50 98 LEU A CA 1
ATOM 757 C C . LEU A 1 98 ? 7.177 0.887 6.339 1.00 97.50 98 LEU A C 1
ATOM 759 O O . LEU A 1 98 ? 6.273 0.077 6.179 1.00 97.50 98 LEU A O 1
ATOM 763 N N . ILE A 1 99 ? 7.289 1.614 7.446 1.00 97.69 99 ILE A N 1
ATOM 764 C CA . ILE A 1 99 ? 6.286 1.596 8.513 1.00 97.69 99 ILE A CA 1
ATOM 765 C C . ILE A 1 99 ? 5.462 2.875 8.403 1.00 97.69 99 ILE A C 1
ATOM 767 O O . ILE A 1 99 ? 6.024 3.971 8.368 1.00 97.69 99 ILE A O 1
ATOM 771 N N . VAL A 1 100 ? 4.140 2.732 8.357 1.00 97.12 100 VAL A N 1
ATOM 772 C CA . VAL A 1 100 ? 3.194 3.843 8.216 1.00 97.12 100 VAL A CA 1
ATOM 773 C C . VAL A 1 100 ? 2.130 3.742 9.305 1.00 97.12 100 VAL A C 1
ATOM 775 O O . VAL A 1 100 ? 1.702 2.651 9.672 1.00 97.12 100 VAL A O 1
ATOM 778 N N . ARG A 1 101 ? 1.710 4.883 9.858 1.00 96.50 101 ARG A N 1
ATOM 779 C CA . ARG A 1 101 ? 0.585 4.933 10.801 1.00 96.50 101 ARG A CA 1
ATOM 780 C C . ARG A 1 101 ? -0.717 5.162 10.046 1.00 96.50 101 ARG A C 1
ATOM 782 O O . ARG A 1 101 ? -0.785 6.086 9.231 1.00 96.50 101 ARG A O 1
ATOM 789 N N . ALA A 1 102 ? -1.723 4.359 10.368 1.00 94.31 102 ALA A N 1
ATOM 790 C CA . ALA A 1 102 ? -3.095 4.600 9.954 1.00 94.31 102 ALA A CA 1
ATOM 791 C C . ALA A 1 102 ? -3.745 5.642 10.875 1.00 94.31 102 ALA A C 1
ATOM 793 O O . ALA A 1 102 ? -3.364 5.801 12.041 1.00 94.31 102 ALA A O 1
ATOM 794 N N . GLN A 1 103 ? -4.702 6.378 10.331 1.00 92.81 103 GLN A N 1
ATOM 795 C CA . GLN A 1 103 ? -5.519 7.358 11.025 1.00 92.81 103 GLN A CA 1
ATOM 796 C C . GLN A 1 103 ? -6.977 7.108 10.662 1.00 92.81 103 GLN A C 1
ATOM 798 O O . GLN A 1 103 ? -7.299 6.938 9.487 1.00 92.81 103 GLN A O 1
ATOM 803 N N . TRP A 1 104 ? -7.833 7.098 11.678 1.00 90.94 104 TRP A N 1
ATOM 804 C CA . TRP A 1 104 ? -9.276 7.035 11.493 1.00 90.94 104 TRP A CA 1
ATOM 805 C C . TRP A 1 104 ? -9.826 8.450 11.320 1.00 90.94 104 TRP A C 1
ATOM 807 O O . TRP A 1 104 ? -9.238 9.399 11.862 1.00 90.94 104 TRP A O 1
ATOM 817 N N . PRO A 1 105 ? -10.925 8.602 10.566 1.00 84.50 105 PRO A N 1
ATOM 818 C CA . PRO A 1 105 ? -11.689 9.835 10.579 1.00 84.50 105 PR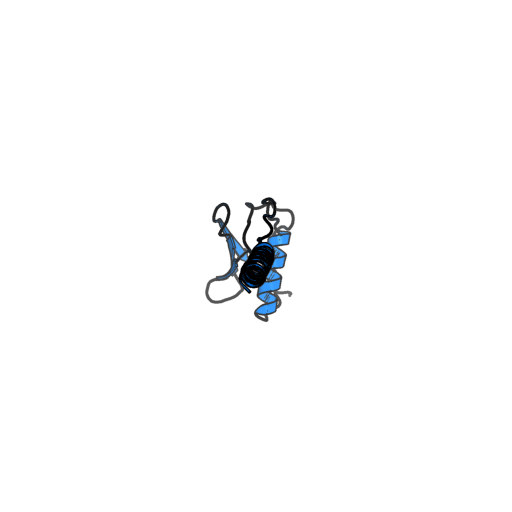O A CA 1
ATOM 819 C C . PRO A 1 105 ? -12.111 10.188 12.021 1.00 84.50 105 PRO A C 1
ATOM 821 O O . PRO A 1 105 ? -12.218 9.295 12.867 1.00 84.50 105 PRO A O 1
ATOM 824 N N . PRO A 1 106 ? -12.256 11.491 12.319 1.00 77.19 106 PRO A N 1
ATOM 825 C CA . PRO A 1 106 ? -12.660 11.970 13.638 1.00 77.19 106 PRO A CA 1
ATOM 826 C C . PRO A 1 106 ? -14.081 11.548 14.022 1.00 77.19 106 PRO A C 1
ATOM 828 O O . PRO A 1 106 ? -14.922 11.381 13.110 1.00 77.19 106 PRO A O 1
#

Radius of gyration: 24.16 Å; chains: 1; bounding box: 29×60×65 Å

Foldseek 3Di:
DPVVVVVVVVVVVVVVVVVVVVVVVVPPDPQDDFDFDFQLNVFVLLCVVCVVVVHQKTWPTDRHDTDGTARDDWDWAPPPPDSQKIKTWGDPDNTDIDIIGIDHDD

Secondary structure (DSSP, 8-state):
--HHHHHHHHHHHHHHHHHHHHHHHTT-------PEEEHHHHHHHHHHHHHHTT---EE---TT-EEEE-SSPPEEEEETTEEEEEEEEE-SSS-EEEEEEEE---

pLDDT: mean 83.93, std 16.83, range [42.34, 98.31]

Sequence (106 aa):
MIFTFSNRIHQSVLTLTAFLCFTLIAFTDQVHASRAITGADIANAIVQTLDLEGEEAGPKILGTKKYFPCDAPLEILPMFGSWKTVRVNCVSPIPWKLIVRAQWPP